Protein AF-A0A150GPD3-F1 (afdb_monomer)

Foldseek 3Di:
DDKDWPVPDDPDFQDLCLQDDDLCPDPLSVPQPDQDDDSVRFHQFDLDDFTKMKFFDDDPVFAALLFFFWKKWQWAHAAADQCFFAWKWWFWAFPPHPDTWTQTQDGDPDGDDDDHNDIDIGGGHLVSRCVTPNSVRRRRIGGGIMMTTTDPDRDPDSRRHITTNYIDTHTD

Mean predicted aligned error: 4.11 Å

pLDDT: mean 92.44, std 9.26, range [47.94, 98.5]

Secondary structure (DSSP, 8-state):
-EEE-TTTT--STB-GGGG-S-GGG-HHHHT--S----TTTSB---SSSS-EEEEE---SSPPBGGGEEEEEEEEEE--S-TTSEEEEEEEEE-TT----EEEEEEE--S-----TTEEEEEE--HHHHTTTS-HHHHHHSEEEEEEEEEP-S--SSGGGS-EEEEEEEEE-

Solvent-accessible surface area (backbone atoms only — not comparable to full-atom values): 9066 Å² total; per-residue (Å²): 98,52,55,48,41,95,78,68,84,58,84,55,73,18,21,48,64,41,21,50,57,67,42,78,79,33,68,75,49,59,69,49,83,57,58,39,90,46,42,86,45,7,18,40,62,65,66,61,74,85,33,54,44,33,37,32,54,75,58,86,80,66,50,30,44,65,31,47,49,26,42,35,40,28,25,35,16,58,39,69,47,58,44,39,63,33,36,33,26,36,34,28,30,41,74,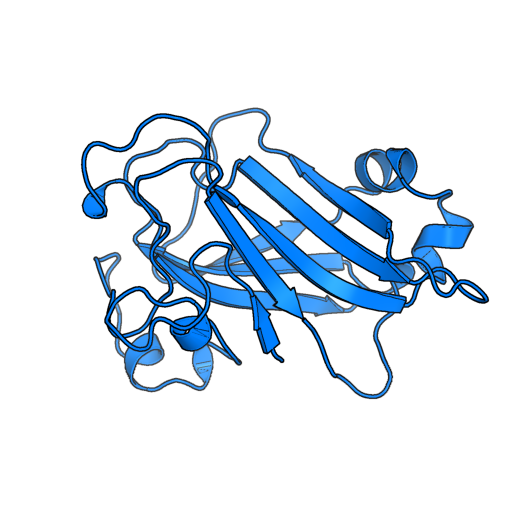98,48,91,58,76,43,73,23,40,25,42,67,63,88,61,86,51,88,72,59,50,49,31,78,37,80,42,61,54,34,64,72,52,26,43,78,62,32,54,70,70,50,37,34,61,8,37,43,43,26,39,35,41,30,39,48,77,69,86,46,97,46,68,75,43,41,41,23,33,23,18,65,52,70,41,75,107

Radius of gyration: 15.43 Å; Cα contacts (8 Å, |Δi|>4): 437; chains: 1; bounding box: 37×30×42 Å

Organism: Gonium pectorale (NCBI:txid33097)

Sequence (172 aa):
MVIMDPSGASRGPGAAFNARGDPTSKPRVRNLRTCRQASDAAWVPPLATPRWLGANFSQTPAATGGRVSEVLIYVLNRGTFTNAIANVTLLLRPQGSAVVVEAPVFQSTGSQRLDCPALNRFPVNATLASAALSPAAFRNATVLGARVSIVGSAASSKRQLPHIAGVGVQLA

Nearest PDB structures (foldseek):
  2c26-assembly1_A  TM=4.408E-01  e=5.454E-02  Acetivibrio thermocellus
  6umx-assembly1_A  TM=2.814E-01  e=2.065E-01  Homo sapiens
  1olp-assembly3_C  TM=3.385E-01  e=2.959E+00  Clostridium sardiniense
  1olp-assembly4_D  TM=3.083E-01  e=3.730E+00  Clostridium sardiniense

Structure (mmCIF, N/CA/C/O backbone):
data_AF-A0A150GPD3-F1
#
_entry.id   AF-A0A150GPD3-F1
#
loop_
_atom_site.group_PDB
_atom_site.id
_atom_site.type_symbol
_atom_site.label_atom_id
_atom_site.label_alt_id
_atom_site.label_comp_id
_atom_site.label_asym_id
_atom_site.label_entity_id
_atom_site.label_seq_id
_atom_site.pdbx_PDB_ins_code
_atom_site.Cartn_x
_atom_site.Cartn_y
_atom_site.Cartn_z
_atom_site.occupancy
_atom_site.B_iso_or_equiv
_atom_site.auth_seq_id
_atom_site.auth_comp_id
_atom_site.auth_asym_id
_atom_site.auth_atom_id
_atom_site.pdbx_PDB_model_num
ATOM 1 N N . MET A 1 1 ? -12.362 -4.758 -3.367 1.00 56.31 1 MET A N 1
ATOM 2 C CA . MET A 1 1 ? -11.165 -3.889 -3.394 1.00 56.31 1 MET A CA 1
ATOM 3 C C . MET A 1 1 ? -11.244 -2.896 -4.546 1.00 56.31 1 MET A C 1
ATOM 5 O O . MET A 1 1 ? -11.373 -3.337 -5.687 1.00 56.31 1 MET A O 1
ATOM 9 N N . VAL A 1 2 ? -11.178 -1.597 -4.252 1.00 64.81 2 VAL A N 1
ATOM 10 C CA . VAL A 1 2 ? -11.064 -0.504 -5.241 1.00 64.81 2 VAL A CA 1
ATOM 11 C C . VAL A 1 2 ? -9.666 0.093 -5.105 1.00 64.81 2 VAL A C 1
ATOM 13 O O . VAL A 1 2 ? -9.222 0.308 -3.983 1.00 64.81 2 VAL A O 1
ATOM 16 N N . ILE A 1 3 ? -8.963 0.332 -6.211 1.00 60.97 3 ILE A N 1
ATOM 17 C CA . ILE A 1 3 ? -7.660 1.007 -6.192 1.00 60.97 3 ILE A CA 1
ATOM 18 C C . ILE A 1 3 ? -7.857 2.451 -6.659 1.00 60.97 3 ILE A C 1
ATOM 20 O O . ILE A 1 3 ? -8.470 2.662 -7.704 1.00 60.97 3 ILE A O 1
ATOM 24 N N . MET A 1 4 ? -7.338 3.420 -5.907 1.00 63.53 4 MET A N 1
ATOM 25 C CA . MET A 1 4 ? -7.347 4.844 -6.252 1.00 63.53 4 MET A CA 1
ATOM 26 C C . MET A 1 4 ? -5.908 5.335 -6.453 1.00 63.53 4 MET A C 1
ATOM 28 O O . MET A 1 4 ? -5.014 4.970 -5.696 1.00 63.53 4 MET A O 1
ATOM 32 N N . ASP A 1 5 ? -5.681 6.151 -7.477 1.00 61.12 5 ASP A N 1
ATOM 33 C CA . ASP A 1 5 ? -4.399 6.788 -7.808 1.00 61.12 5 ASP A CA 1
ATOM 34 C C . ASP A 1 5 ? -4.708 8.225 -8.262 1.00 61.12 5 ASP A C 1
ATOM 36 O O . ASP A 1 5 ? -5.715 8.423 -8.953 1.00 61.12 5 ASP A O 1
ATOM 40 N N . PRO A 1 6 ? -3.884 9.223 -7.894 1.00 51.69 6 PRO A N 1
ATOM 41 C CA . PRO A 1 6 ? -4.038 10.612 -8.331 1.00 51.69 6 PRO A CA 1
ATOM 42 C C . PRO A 1 6 ? -4.069 10.808 -9.861 1.00 51.69 6 PRO A C 1
ATOM 44 O O . PRO A 1 6 ? -4.569 11.824 -10.326 1.00 51.69 6 PRO A O 1
ATOM 47 N N . SER A 1 7 ? -3.592 9.848 -10.657 1.00 50.09 7 SER A N 1
ATOM 48 C CA . SER A 1 7 ? -3.656 9.849 -12.129 1.00 50.09 7 SER A CA 1
ATOM 49 C C . SER A 1 7 ? -4.934 9.227 -12.726 1.00 50.09 7 SER A C 1
ATOM 51 O O . SER A 1 7 ? -4.987 8.981 -13.929 1.00 50.09 7 SER A O 1
ATOM 53 N N . GLY A 1 8 ? -5.936 8.952 -11.881 1.00 47.94 8 GLY A N 1
ATOM 54 C CA . GLY A 1 8 ? -7.301 8.476 -12.153 1.00 47.94 8 GLY A CA 1
ATOM 55 C C . GLY A 1 8 ? -7.721 8.158 -13.602 1.00 47.94 8 GLY A C 1
ATOM 56 O O . GLY A 1 8 ? -7.774 9.029 -14.460 1.00 47.94 8 GLY A O 1
ATOM 57 N N . ALA A 1 9 ? -8.168 6.908 -13.800 1.00 58.62 9 ALA A N 1
ATOM 58 C CA . ALA A 1 9 ? -8.845 6.317 -14.973 1.00 58.62 9 ALA A CA 1
ATOM 59 C C . ALA A 1 9 ? -7.984 5.679 -16.080 1.00 58.62 9 ALA A C 1
ATOM 61 O O . ALA A 1 9 ? -8.547 5.013 -16.954 1.00 58.62 9 ALA A O 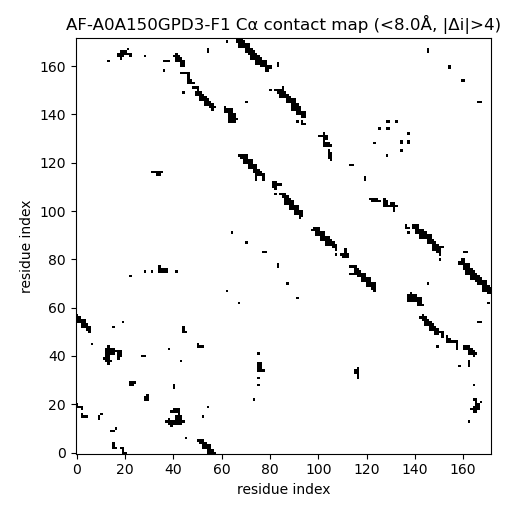1
ATOM 62 N N . SER A 1 10 ? -6.651 5.772 -16.031 1.00 69.00 10 SER A N 1
ATOM 63 C CA . SER A 1 10 ? -5.813 5.060 -17.008 1.00 69.00 10 SER A CA 1
ATOM 64 C C . SER A 1 10 ? -6.077 3.548 -16.979 1.00 69.00 10 SER A C 1
ATOM 66 O O . SER A 1 10 ? -6.103 2.927 -15.916 1.00 69.00 10 SER A O 1
ATOM 68 N N . ARG A 1 11 ? -6.273 2.952 -18.162 1.00 78.50 11 ARG A N 1
ATOM 69 C CA . ARG A 1 11 ? -6.402 1.495 -18.364 1.00 78.50 11 ARG A CA 1
ATOM 70 C C . ARG A 1 11 ? -5.160 0.871 -19.016 1.00 78.50 11 ARG A C 1
ATOM 72 O O . ARG A 1 11 ? -5.161 -0.311 -19.343 1.00 78.50 11 ARG A O 1
ATOM 79 N N . GLY A 1 12 ? -4.114 1.670 -19.222 1.00 84.69 12 GLY A N 1
ATOM 80 C CA . GLY A 1 12 ? -2.893 1.242 -19.896 1.00 84.69 12 GLY A CA 1
ATOM 81 C C . GLY A 1 12 ? -1.884 0.540 -18.978 1.00 84.69 12 GLY A C 1
ATOM 82 O O . GLY A 1 12 ? -2.118 0.364 -17.779 1.00 84.69 12 GLY A O 1
ATOM 83 N N . PRO A 1 13 ? -0.712 0.171 -19.524 1.00 88.81 13 PRO A N 1
ATOM 84 C CA . PRO A 1 13 ? 0.401 -0.336 -18.733 1.00 88.81 13 PRO A CA 1
ATOM 85 C C . PRO A 1 13 ? 0.807 0.637 -17.617 1.00 88.81 13 PRO A C 1
ATOM 87 O O . PRO A 1 13 ? 0.991 1.836 -17.829 1.00 88.81 13 PRO A O 1
ATOM 90 N N . GLY A 1 14 ? 0.990 0.098 -16.418 1.00 89.06 14 GLY A N 1
ATOM 91 C CA . GLY A 1 14 ? 1.368 0.811 -15.206 1.00 89.06 14 GLY A CA 1
ATOM 92 C C . GLY A 1 14 ? 0.197 1.432 -14.458 1.00 89.06 14 GLY A C 1
ATOM 93 O O . GLY A 1 14 ? 0.416 2.096 -13.452 1.00 89.06 14 GLY A O 1
ATOM 94 N N . ALA A 1 15 ? -1.035 1.237 -14.918 1.00 90.56 15 ALA A N 1
ATOM 95 C CA . ALA A 1 15 ? -2.197 1.806 -14.263 1.00 90.56 15 ALA A CA 1
ATOM 96 C C . ALA A 1 15 ? -2.507 1.148 -12.913 1.00 90.56 15 ALA A C 1
ATOM 98 O O . ALA A 1 15 ? -2.235 -0.029 -12.674 1.00 90.56 15 ALA A O 1
ATOM 99 N N . ALA A 1 16 ? -3.153 1.913 -12.036 1.00 90.56 16 ALA A N 1
ATOM 100 C CA . ALA A 1 16 ? -3.433 1.506 -10.665 1.00 90.56 16 ALA A CA 1
ATOM 101 C C . ALA A 1 16 ? -4.330 0.263 -10.565 1.00 90.56 16 ALA A C 1
ATOM 103 O O . ALA A 1 16 ? -4.138 -0.575 -9.685 1.00 90.56 16 ALA A O 1
ATOM 104 N N . PHE A 1 17 ? -5.258 0.069 -11.510 1.00 89.56 17 PHE A N 1
ATOM 105 C CA . PHE A 1 17 ? -6.128 -1.112 -11.516 1.00 89.56 17 PHE A CA 1
ATOM 106 C C . PHE A 1 17 ? -5.344 -2.434 -11.624 1.00 89.56 17 PHE A C 1
ATOM 108 O O . PHE A 1 17 ? -5.832 -3.457 -11.144 1.00 89.56 17 PHE A O 1
ATOM 115 N N . ASN A 1 18 ? -4.118 -2.422 -12.166 1.00 91.25 18 ASN A N 1
ATOM 116 C CA . ASN A 1 18 ? -3.259 -3.607 -12.218 1.00 91.25 18 ASN A CA 1
ATOM 117 C C . ASN A 1 18 ? -2.855 -4.096 -10.818 1.00 91.25 18 ASN A C 1
ATOM 119 O O . ASN A 1 18 ? -2.601 -5.285 -10.635 1.00 91.25 18 ASN A O 1
ATOM 123 N N . ALA A 1 19 ? -2.862 -3.218 -9.809 1.00 92.25 19 ALA A N 1
ATOM 124 C CA . ALA A 1 19 ? -2.605 -3.571 -8.415 1.00 92.25 19 ALA A CA 1
ATOM 125 C C . ALA A 1 19 ? -3.843 -4.121 -7.672 1.00 92.25 19 ALA A C 1
ATOM 127 O O . ALA A 1 19 ? -3.764 -4.446 -6.491 1.00 92.25 19 ALA A O 1
ATOM 128 N N . ARG A 1 20 ? -5.007 -4.242 -8.327 1.00 89.25 20 ARG A N 1
ATOM 129 C CA . ARG A 1 20 ? -6.260 -4.674 -7.681 1.00 89.25 20 ARG A CA 1
ATOM 130 C C . ARG A 1 20 ? -6.299 -6.179 -7.429 1.00 89.25 20 ARG A C 1
ATOM 132 O O . ARG A 1 20 ? -6.012 -6.946 -8.339 1.00 89.25 20 ARG A O 1
ATOM 139 N N . GLY A 1 21 ? -6.779 -6.595 -6.261 1.00 87.69 21 GLY A N 1
ATOM 140 C CA . GLY A 1 21 ? -6.998 -8.004 -5.918 1.00 87.69 21 GLY A CA 1
ATOM 141 C C . GLY A 1 21 ? -5.721 -8.725 -5.494 1.00 87.69 21 GLY A C 1
ATOM 142 O O . GLY A 1 21 ? -4.640 -8.138 -5.480 1.00 87.69 21 GLY A O 1
ATOM 143 N N . ASP A 1 22 ? -5.862 -10.002 -5.147 1.00 89.94 22 ASP A N 1
ATOM 144 C CA . ASP A 1 22 ? -4.746 -10.828 -4.695 1.00 89.94 22 ASP A CA 1
ATOM 145 C C . ASP A 1 22 ? -3.726 -11.053 -5.834 1.00 89.94 22 ASP A C 1
ATOM 147 O O . ASP A 1 22 ? -4.077 -11.627 -6.871 1.00 89.94 22 ASP A O 1
ATOM 151 N N . PRO A 1 23 ? -2.465 -10.607 -5.675 1.00 90.50 23 PRO A N 1
ATOM 152 C CA . PRO A 1 23 ? -1.422 -10.792 -6.677 1.00 90.50 23 PRO A CA 1
ATOM 153 C C . PRO A 1 23 ? -1.114 -12.268 -6.956 1.00 90.50 23 PRO A C 1
ATOM 155 O O . PRO A 1 23 ? -0.757 -12.601 -8.084 1.00 90.50 23 PRO A O 1
ATOM 158 N N . THR A 1 24 ? -1.283 -13.169 -5.985 1.00 88.38 24 THR A N 1
ATOM 159 C CA . THR A 1 24 ? -0.974 -14.599 -6.167 1.00 88.38 24 THR A CA 1
ATOM 160 C C . THR A 1 24 ? -2.007 -15.321 -7.033 1.00 88.38 24 THR A C 1
ATOM 162 O O . THR A 1 24 ? -1.675 -16.275 -7.740 1.00 88.38 24 THR A O 1
ATOM 165 N N . SER A 1 25 ? -3.227 -14.786 -7.071 1.00 90.56 25 SER A N 1
ATOM 166 C CA . SER A 1 25 ? -4.325 -15.251 -7.917 1.00 90.56 25 SER A CA 1
ATOM 167 C C . SER A 1 25 ? -4.230 -14.756 -9.372 1.00 90.56 25 SER A C 1
ATOM 169 O O . SER A 1 25 ? -5.016 -15.178 -10.218 1.00 90.56 25 SER A O 1
ATOM 171 N N . LYS A 1 26 ? -3.274 -13.874 -9.708 1.00 91.56 26 LYS A N 1
ATOM 172 C CA . LYS A 1 26 ? -3.084 -13.340 -11.070 1.00 91.56 26 LYS A CA 1
ATOM 173 C C . LYS A 1 26 ? -2.041 -14.166 -11.836 1.00 91.56 26 LYS A C 1
ATOM 175 O O . LYS A 1 26 ? -0.858 -14.080 -11.498 1.00 91.56 26 LYS A O 1
ATOM 180 N N . PRO A 1 27 ? -2.397 -14.872 -12.931 1.00 92.12 27 PRO A N 1
ATOM 181 C CA . PRO A 1 27 ? -1.440 -15.692 -13.683 1.00 92.12 27 PRO A CA 1
ATOM 182 C C . PRO A 1 27 ? -0.201 -14.918 -14.155 1.00 92.12 27 PRO A C 1
ATOM 184 O O . PRO A 1 27 ? 0.922 -15.398 -14.018 1.00 92.12 27 PRO A O 1
ATOM 187 N N . ARG A 1 28 ? -0.384 -13.678 -14.637 1.00 92.00 28 ARG A N 1
ATOM 188 C CA . ARG A 1 28 ? 0.727 -12.822 -15.090 1.00 92.00 28 ARG A CA 1
ATOM 189 C C . ARG A 1 28 ? 1.706 -12.469 -13.975 1.00 92.00 28 ARG A C 1
ATOM 191 O O . ARG A 1 28 ? 2.898 -12.413 -14.233 1.00 92.00 28 ARG A O 1
ATOM 198 N N . VAL A 1 29 ? 1.219 -12.256 -12.754 1.00 94.88 29 VAL A N 1
ATOM 199 C CA . VAL A 1 29 ? 2.067 -11.960 -11.590 1.00 94.88 29 VAL A CA 1
ATOM 200 C C . VAL A 1 29 ? 2.762 -13.235 -11.117 1.00 94.88 29 VAL A C 1
ATOM 202 O O . VAL A 1 29 ? 3.975 -13.239 -10.942 1.00 9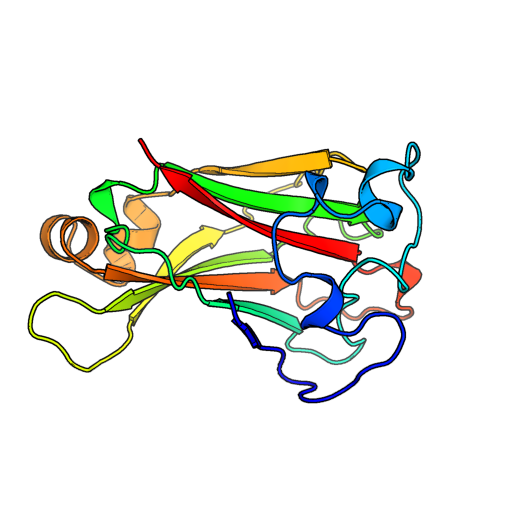4.88 29 VAL A O 1
ATOM 205 N N . ARG A 1 30 ? 2.021 -14.344 -10.996 1.00 93.00 30 ARG A N 1
ATOM 206 C CA . ARG A 1 30 ? 2.540 -15.644 -10.536 1.00 93.00 30 ARG A CA 1
ATOM 207 C C . ARG A 1 30 ? 3.656 -16.208 -11.425 1.00 93.00 30 ARG A C 1
ATOM 209 O O . ARG A 1 30 ? 4.549 -16.892 -10.927 1.00 93.00 30 ARG A O 1
ATOM 216 N N . ASN A 1 31 ? 3.612 -15.922 -12.725 1.00 93.38 31 ASN A N 1
ATOM 217 C CA . ASN A 1 31 ? 4.607 -16.391 -13.692 1.00 93.38 31 ASN A CA 1
ATOM 218 C C . ASN A 1 31 ? 5.900 -15.556 -13.697 1.00 93.38 31 ASN A C 1
ATOM 220 O O . ASN A 1 31 ? 6.881 -15.952 -14.329 1.00 93.38 31 ASN A O 1
ATOM 224 N N . LEU A 1 32 ? 5.940 -14.418 -12.998 1.00 94.69 32 LEU A N 1
ATOM 225 C CA . LEU A 1 32 ? 7.149 -13.608 -12.875 1.00 94.69 32 LEU A CA 1
ATOM 226 C C . LEU A 1 32 ? 8.058 -14.193 -11.793 1.00 94.69 32 LEU A C 1
ATOM 228 O O . LEU A 1 32 ? 7.763 -14.124 -10.604 1.00 94.69 32 LEU A O 1
ATOM 232 N N . ARG A 1 33 ? 9.180 -14.780 -12.223 1.00 94.56 33 ARG A N 1
ATOM 233 C CA . ARG A 1 33 ? 10.190 -15.392 -11.338 1.00 94.56 33 ARG A CA 1
ATOM 234 C C . ARG A 1 33 ? 11.385 -14.489 -11.043 1.00 94.56 33 ARG A C 1
ATOM 236 O O . ARG A 1 33 ? 12.169 -14.791 -10.155 1.00 94.56 33 ARG A O 1
ATOM 243 N N . THR A 1 34 ? 11.537 -13.399 -11.788 1.00 96.12 34 THR A N 1
ATOM 244 C CA . THR A 1 34 ? 12.675 -12.482 -11.685 1.00 96.12 34 THR A CA 1
ATOM 245 C C . THR A 1 34 ? 12.201 -11.064 -11.401 1.00 96.12 34 THR A C 1
ATOM 247 O O . THR A 1 34 ? 11.114 -10.667 -11.826 1.00 96.12 34 THR A O 1
ATOM 250 N N . CYS A 1 35 ? 13.014 -10.299 -10.667 1.00 96.31 35 CYS A N 1
ATOM 251 C CA . CYS A 1 35 ? 12.711 -8.904 -10.370 1.00 96.31 35 CYS A CA 1
ATOM 252 C C . CYS A 1 35 ? 12.903 -8.079 -11.641 1.00 96.31 35 CYS A C 1
ATOM 254 O O . CYS A 1 35 ? 14.033 -7.884 -12.091 1.00 96.31 35 CYS A O 1
ATOM 256 N N . ARG A 1 36 ? 11.806 -7.631 -12.254 1.00 95.75 36 ARG A N 1
ATOM 257 C CA . ARG A 1 36 ? 11.847 -6.910 -13.528 1.00 95.75 36 ARG A CA 1
ATOM 258 C C . ARG A 1 36 ? 10.645 -6.001 -13.701 1.00 95.75 36 ARG A C 1
ATOM 260 O O . ARG A 1 36 ? 9.605 -6.165 -13.071 1.00 95.75 36 ARG A O 1
ATOM 267 N N . GLN A 1 37 ? 10.768 -5.065 -14.630 1.00 95.94 37 GLN A N 1
ATOM 268 C CA . GLN A 1 37 ? 9.653 -4.212 -15.023 1.00 95.94 37 GLN A CA 1
ATOM 269 C C . GLN A 1 37 ? 8.499 -5.056 -15.573 1.00 95.94 37 GLN A C 1
ATOM 271 O O . GLN A 1 37 ? 8.680 -5.848 -16.493 1.00 95.94 37 GLN A O 1
ATOM 276 N N . ALA A 1 38 ? 7.316 -4.856 -15.001 1.00 95.06 38 ALA A N 1
ATOM 277 C CA . ALA A 1 38 ? 6.081 -5.551 -15.358 1.00 95.06 38 ALA A CA 1
ATOM 278 C C . ALA A 1 38 ? 4.899 -4.569 -15.355 1.00 95.06 38 ALA A C 1
ATOM 280 O O . ALA A 1 38 ? 3.998 -4.651 -14.524 1.00 95.06 38 ALA A O 1
ATOM 281 N N . SER A 1 39 ? 4.949 -3.543 -16.208 1.00 93.88 39 SER A N 1
ATOM 282 C CA . SER A 1 39 ? 3.899 -2.512 -16.264 1.00 93.88 39 SER A CA 1
ATOM 283 C C . SER A 1 39 ? 2.540 -3.076 -16.698 1.00 93.88 39 SER A C 1
ATOM 285 O O . SER A 1 39 ? 1.506 -2.525 -16.350 1.00 93.88 39 SER A O 1
ATOM 287 N N . ASP A 1 40 ? 2.497 -4.199 -17.401 1.00 93.12 40 ASP A N 1
ATOM 288 C CA . ASP A 1 40 ? 1.263 -4.879 -17.800 1.00 93.12 40 ASP A CA 1
ATOM 289 C C . ASP A 1 40 ? 0.592 -5.685 -16.666 1.00 93.12 40 ASP A C 1
ATOM 291 O O . ASP A 1 40 ? -0.528 -6.162 -16.843 1.00 93.12 40 ASP A O 1
ATOM 295 N N . ALA A 1 41 ? 1.264 -5.852 -15.520 1.00 94.69 41 ALA A N 1
ATOM 296 C CA . ALA A 1 41 ? 0.789 -6.643 -14.379 1.00 94.69 41 ALA A CA 1
ATOM 297 C C . ALA A 1 41 ? 0.858 -5.903 -13.029 1.00 94.69 41 ALA A C 1
ATOM 299 O O . ALA A 1 41 ? 0.432 -6.442 -12.006 1.00 94.69 41 ALA A O 1
ATOM 300 N N . ALA A 1 42 ? 1.379 -4.676 -13.010 1.00 95.88 42 ALA A N 1
ATOM 301 C CA . ALA A 1 42 ? 1.514 -3.857 -11.812 1.00 95.88 42 ALA A CA 1
ATOM 302 C C . ALA A 1 42 ? 1.177 -2.389 -12.070 1.00 95.88 42 ALA A C 1
ATOM 304 O O . ALA A 1 42 ? 1.225 -1.897 -13.201 1.00 95.88 42 ALA A O 1
ATOM 305 N N . TRP A 1 43 ? 0.868 -1.691 -10.982 1.00 96.19 43 TRP A N 1
ATOM 306 C CA . TRP A 1 43 ? 0.909 -0.242 -10.930 1.00 96.19 43 TRP A CA 1
ATOM 307 C C . TRP A 1 43 ? 2.355 0.241 -11.006 1.00 96.19 43 TRP A C 1
ATOM 309 O O . TRP A 1 43 ? 3.236 -0.300 -10.332 1.00 96.19 43 TRP A O 1
ATOM 319 N N . VAL A 1 44 ? 2.583 1.274 -11.809 1.00 95.88 44 VAL A N 1
ATOM 320 C CA . VAL A 1 44 ? 3.854 1.983 -11.914 1.00 95.88 44 VAL A CA 1
ATOM 321 C C . VAL A 1 44 ? 3.568 3.451 -11.628 1.00 95.88 44 VAL A C 1
ATOM 323 O O . VAL A 1 44 ? 2.824 4.063 -12.400 1.00 95.88 44 VAL A O 1
ATOM 326 N N . PRO A 1 45 ? 4.152 4.028 -10.566 1.00 94.50 45 PRO A N 1
ATOM 327 C CA . PRO A 1 45 ? 3.872 5.403 -10.196 1.00 94.50 45 PRO A CA 1
ATOM 328 C C . PRO A 1 45 ? 4.142 6.384 -11.351 1.00 94.50 45 PRO A C 1
ATOM 330 O O . PRO A 1 45 ? 5.011 6.134 -12.201 1.00 94.50 45 PRO A O 1
ATOM 333 N N . PRO A 1 46 ? 3.430 7.522 -11.395 1.00 92.31 46 PRO A N 1
ATOM 334 C CA . PRO A 1 46 ? 3.765 8.593 -12.322 1.00 92.31 46 PRO A CA 1
ATOM 335 C C . PRO A 1 46 ? 5.155 9.170 -12.010 1.00 92.31 46 PRO A C 1
ATOM 337 O O . PRO A 1 46 ? 5.658 9.075 -10.890 1.00 92.31 46 PRO A O 1
ATOM 340 N N . LEU A 1 47 ? 5.787 9.792 -13.011 1.00 91.38 47 LEU A N 1
ATOM 341 C CA . LEU A 1 47 ? 7.058 10.500 -12.803 1.00 91.38 47 LEU A CA 1
ATOM 342 C C . LEU A 1 47 ? 6.869 11.733 -11.916 1.00 91.38 47 LEU A C 1
ATOM 344 O O . LEU A 1 47 ? 7.725 12.019 -11.079 1.00 91.38 47 LEU A O 1
ATOM 348 N N . ALA A 1 48 ? 5.738 12.421 -12.071 1.00 89.00 48 ALA A N 1
ATOM 349 C CA . ALA A 1 48 ? 5.363 13.562 -11.249 1.00 89.00 48 ALA A CA 1
ATOM 350 C C . ALA A 1 48 ? 5.137 13.154 -9.786 1.00 89.00 48 ALA A C 1
ATOM 352 O O . ALA A 1 48 ? 4.703 12.039 -9.493 1.00 89.00 48 ALA A O 1
ATOM 353 N N . THR A 1 49 ? 5.441 14.071 -8.874 1.00 88.75 49 THR A N 1
ATOM 354 C CA . THR A 1 49 ? 5.138 13.961 -7.446 1.00 88.75 49 THR A CA 1
ATOM 355 C C . THR A 1 49 ? 3.898 14.804 -7.110 1.00 88.75 49 THR A C 1
ATOM 357 O O . THR A 1 49 ? 3.632 15.781 -7.809 1.00 88.75 49 THR A O 1
ATOM 360 N N . PRO A 1 50 ? 3.123 14.453 -6.064 1.00 90.75 50 PRO A N 1
ATOM 361 C CA . PRO A 1 50 ? 3.285 13.299 -5.175 1.00 90.75 50 PRO A CA 1
ATOM 362 C C . PRO A 1 50 ? 2.892 11.966 -5.837 1.00 90.75 50 PRO A C 1
ATOM 364 O O . PRO A 1 50 ? 2.057 11.919 -6.734 1.00 90.75 50 PRO A O 1
ATOM 367 N N . ARG A 1 51 ? 3.481 10.862 -5.359 1.00 92.81 51 ARG A N 1
ATOM 368 C CA . ARG A 1 51 ? 3.246 9.504 -5.874 1.00 92.81 51 ARG A CA 1
ATOM 369 C C . ARG A 1 51 ? 2.660 8.632 -4.778 1.00 92.81 51 ARG A C 1
ATOM 371 O O . ARG A 1 51 ? 3.350 8.322 -3.809 1.00 92.81 51 ARG A O 1
ATOM 378 N N . TRP A 1 52 ? 1.412 8.217 -4.927 1.00 94.25 52 TRP A N 1
ATOM 379 C CA . TRP A 1 52 ? 0.784 7.323 -3.964 1.00 94.25 52 TRP A CA 1
ATOM 380 C C . TRP A 1 52 ? -0.231 6.398 -4.627 1.00 94.25 52 TRP A C 1
ATOM 382 O O . TRP A 1 52 ? -0.776 6.709 -5.682 1.00 94.25 52 TRP A O 1
ATOM 392 N N . LEU A 1 53 ? -0.466 5.260 -3.979 1.00 94.44 53 LEU A N 1
ATOM 393 C CA . LEU A 1 53 ? -1.440 4.249 -4.363 1.00 94.44 53 LEU A CA 1
ATOM 394 C C . LEU A 1 53 ? -2.377 3.992 -3.185 1.00 94.44 53 LEU A C 1
ATOM 396 O O . LEU A 1 53 ? -1.923 3.613 -2.108 1.00 94.44 53 LEU A O 1
ATOM 400 N N . GLY A 1 54 ? -3.673 4.195 -3.384 1.00 94.25 54 GLY A N 1
ATOM 401 C CA . GLY A 1 54 ? -4.723 3.872 -2.425 1.00 94.25 54 GLY A CA 1
ATOM 402 C C . GLY A 1 54 ? -5.367 2.527 -2.744 1.00 94.25 54 GLY A C 1
ATOM 403 O O . GLY A 1 54 ? -5.708 2.249 -3.889 1.00 94.25 54 GLY A O 1
ATOM 404 N N . ALA A 1 55 ? -5.570 1.701 -1.731 1.00 94.19 55 ALA A N 1
ATOM 405 C CA . ALA A 1 55 ? -6.176 0.385 -1.810 1.00 94.19 55 ALA A CA 1
ATOM 406 C C . ALA A 1 55 ? -7.325 0.291 -0.807 1.00 94.19 55 ALA A C 1
ATOM 408 O O . ALA A 1 55 ? -7.091 0.128 0.384 1.00 94.19 55 ALA A O 1
ATOM 409 N N . ASN A 1 56 ? -8.565 0.370 -1.285 1.00 94.38 56 ASN A N 1
ATOM 410 C CA . ASN A 1 56 ? -9.755 0.237 -0.450 1.00 94.38 56 ASN A CA 1
ATOM 411 C C . ASN A 1 56 ? -10.117 -1.233 -0.263 1.00 94.38 56 ASN A C 1
ATOM 413 O O . ASN A 1 56 ? -10.226 -1.984 -1.239 1.00 94.38 56 ASN A O 1
ATOM 417 N N . PHE A 1 57 ? -10.391 -1.626 0.972 1.00 92.94 57 PHE A N 1
ATOM 418 C CA . PHE A 1 57 ? -10.841 -2.954 1.352 1.00 92.94 57 PHE A CA 1
ATOM 419 C C . PHE A 1 57 ? -12.364 -2.975 1.488 1.00 92.94 57 PHE A C 1
ATOM 421 O O . PHE A 1 57 ? -12.993 -2.012 1.908 1.00 92.94 57 PHE A O 1
ATOM 428 N N . SER A 1 58 ? -12.969 -4.083 1.074 1.00 89.69 58 SER A N 1
ATOM 429 C CA . SER A 1 58 ? -14.426 -4.263 1.046 1.00 89.69 58 SER A CA 1
ATOM 430 C C . SER A 1 58 ? -14.795 -5.645 1.583 1.00 89.69 58 SER A C 1
ATOM 432 O O . SER A 1 58 ? -15.604 -6.346 0.984 1.00 89.69 58 SER A O 1
ATOM 434 N N . GLN A 1 59 ? -14.088 -6.081 2.625 1.00 87.94 59 GLN A N 1
ATOM 435 C CA . GLN A 1 59 ? -14.266 -7.394 3.242 1.00 87.94 59 GLN A CA 1
ATOM 436 C C . GLN A 1 59 ? -15.395 -7.368 4.274 1.00 87.94 59 GLN A C 1
ATOM 438 O O . GLN A 1 59 ? -15.633 -6.341 4.912 1.00 87.94 59 GLN A O 1
ATOM 443 N N . THR A 1 60 ? -16.072 -8.503 4.433 1.00 89.69 60 THR A N 1
ATOM 444 C CA . THR A 1 60 ? -17.157 -8.697 5.397 1.00 89.69 60 THR A CA 1
ATOM 445 C C . THR A 1 60 ? -16.851 -9.952 6.221 1.00 89.69 60 THR A C 1
ATOM 447 O O . THR A 1 60 ? -16.700 -11.016 5.622 1.00 89.69 60 THR A O 1
ATOM 450 N N . PRO A 1 61 ? -16.744 -9.855 7.559 1.00 91.81 61 PRO A N 1
ATOM 451 C CA . PRO A 1 61 ? -16.794 -8.627 8.360 1.00 91.81 61 PRO A CA 1
ATOM 452 C C . PRO A 1 61 ? -15.629 -7.674 8.042 1.00 91.81 61 PRO A C 1
ATOM 454 O O . PRO A 1 61 ? -14.556 -8.103 7.617 1.00 91.81 61 PRO A O 1
ATOM 457 N N . ALA A 1 62 ? -15.845 -6.369 8.227 1.00 95.12 62 ALA A N 1
ATOM 458 C CA . ALA A 1 62 ? -14.782 -5.390 8.033 1.00 95.12 62 ALA A CA 1
ATOM 459 C C . ALA A 1 62 ? -13.707 -5.567 9.116 1.00 95.12 62 ALA A C 1
ATOM 461 O O . ALA A 1 62 ? -14.023 -5.802 10.282 1.00 95.12 62 ALA A O 1
ATOM 462 N N . ALA A 1 63 ? -12.432 -5.453 8.739 1.00 96.50 63 ALA A N 1
ATOM 463 C CA . ALA A 1 63 ? -11.355 -5.510 9.725 1.00 96.50 63 ALA A CA 1
ATOM 464 C C . ALA A 1 63 ? -11.325 -4.225 10.551 1.00 96.50 63 ALA A C 1
ATOM 466 O O . ALA A 1 63 ? -11.651 -3.148 10.050 1.00 96.50 63 ALA A O 1
ATOM 467 N N . THR A 1 64 ? -10.876 -4.339 11.795 1.00 97.44 64 THR A N 1
ATOM 468 C CA . THR A 1 64 ? -10.603 -3.193 12.660 1.00 97.44 64 THR A CA 1
ATOM 469 C C . THR A 1 64 ? -9.102 -2.959 12.780 1.00 97.44 64 THR A C 1
ATOM 471 O O . THR A 1 64 ? -8.309 -3.873 12.544 1.00 97.44 64 THR A O 1
ATOM 474 N N . GLY A 1 65 ? -8.692 -1.746 13.160 1.00 96.75 65 GLY A N 1
ATOM 475 C CA . GLY A 1 65 ? -7.275 -1.418 13.333 1.00 96.75 65 GLY A CA 1
ATOM 476 C C . GLY A 1 65 ? -6.579 -2.349 14.328 1.00 96.75 65 GLY A C 1
ATOM 477 O O . GLY A 1 65 ? -5.443 -2.749 14.103 1.00 96.75 65 GLY A O 1
ATOM 478 N N . GLY A 1 66 ? -7.289 -2.803 15.367 1.00 96.31 66 GLY A N 1
ATOM 479 C CA . GLY A 1 66 ? -6.750 -3.724 16.373 1.00 96.31 66 GLY A CA 1
ATOM 480 C C . GLY A 1 66 ? -6.484 -5.142 15.864 1.00 96.31 66 GLY A C 1
ATOM 481 O O . GLY A 1 66 ? -5.796 -5.901 16.536 1.00 96.31 66 GLY A O 1
ATOM 482 N N . ARG A 1 67 ? -7.018 -5.498 14.692 1.00 97.12 67 ARG A N 1
ATOM 483 C CA . ARG A 1 67 ? -6.799 -6.797 14.047 1.00 97.12 67 ARG A CA 1
ATOM 484 C C . ARG A 1 67 ? -5.697 -6.743 12.998 1.00 97.12 67 ARG A C 1
ATOM 486 O O . ARG A 1 67 ? -5.264 -7.801 12.574 1.00 97.12 67 ARG A O 1
ATOM 493 N N . VAL A 1 68 ? -5.256 -5.566 12.550 1.00 97.56 68 VAL A N 1
ATOM 494 C CA . VAL A 1 68 ? -4.237 -5.456 11.495 1.00 97.56 68 VAL A CA 1
ATOM 495 C C . VAL A 1 68 ? -2.844 -5.507 12.108 1.00 97.56 68 VAL A C 1
ATOM 497 O O . VAL A 1 68 ? -2.445 -4.583 12.812 1.00 97.56 68 VAL A O 1
ATOM 500 N N . SER A 1 69 ? -2.088 -6.561 11.806 1.00 97.81 69 SER A N 1
ATOM 501 C CA . SER A 1 69 ? -0.693 -6.693 12.243 1.00 97.81 69 SER A CA 1
ATOM 502 C C . SER A 1 69 ? 0.293 -6.101 11.239 1.00 97.81 69 SER A C 1
ATOM 504 O O . SER A 1 69 ? 1.293 -5.501 11.633 1.00 97.81 69 SER A O 1
ATOM 506 N N . GLU A 1 70 ? 0.010 -6.224 9.940 1.00 97.81 70 GLU A N 1
ATOM 507 C CA . GLU A 1 70 ? 0.905 -5.780 8.870 1.00 97.81 70 GLU A CA 1
ATOM 508 C C . GLU A 1 70 ? 0.127 -5.235 7.666 1.00 97.81 70 GLU A C 1
ATOM 510 O O . GLU A 1 70 ? -0.956 -5.724 7.332 1.00 97.81 70 GLU A O 1
ATOM 515 N N . VAL A 1 71 ? 0.719 -4.277 6.950 1.00 97.75 71 VAL A N 1
ATOM 516 C CA . VAL A 1 71 ? 0.336 -3.957 5.570 1.00 97.75 71 VAL A CA 1
ATOM 517 C C . VAL A 1 71 ? 1.220 -4.758 4.621 1.00 97.75 71 VAL A C 1
ATOM 519 O O . VAL A 1 71 ? 2.438 -4.828 4.775 1.00 97.75 71 VAL A O 1
ATOM 522 N N . LEU A 1 72 ? 0.597 -5.379 3.630 1.00 97.62 72 LEU A N 1
ATOM 523 C CA . LEU A 1 72 ? 1.244 -6.260 2.671 1.00 97.62 72 LEU A CA 1
ATOM 524 C C . LEU A 1 72 ? 1.369 -5.546 1.325 1.00 97.62 72 LEU A C 1
ATOM 526 O O . LEU A 1 72 ? 0.375 -5.032 0.814 1.00 97.62 72 LEU A O 1
ATOM 530 N N . ILE A 1 73 ? 2.560 -5.532 0.727 1.00 97.88 73 ILE A N 1
ATOM 531 C CA . ILE A 1 73 ? 2.805 -4.914 -0.586 1.00 97.88 73 ILE A CA 1
ATOM 532 C C . ILE A 1 73 ? 3.557 -5.905 -1.471 1.00 97.88 73 ILE A C 1
ATOM 534 O O . ILE A 1 73 ? 4.691 -6.279 -1.175 1.00 97.88 73 ILE A O 1
ATOM 538 N N . TYR A 1 74 ? 2.944 -6.330 -2.575 1.00 97.94 74 TYR A N 1
ATOM 539 C CA . TYR A 1 74 ? 3.594 -7.233 -3.526 1.00 97.94 74 TYR A CA 1
ATOM 540 C C . TYR A 1 74 ? 4.339 -6.431 -4.590 1.00 97.94 74 TYR A C 1
ATOM 542 O O . TYR A 1 74 ? 3.727 -5.694 -5.368 1.00 97.94 74 TYR A O 1
ATOM 550 N N . VAL A 1 75 ? 5.659 -6.588 -4.637 1.00 97.69 75 VAL A N 1
ATOM 551 C CA . VAL A 1 75 ? 6.560 -5.809 -5.492 1.00 97.69 75 VAL A CA 1
ATOM 552 C C . VAL A 1 75 ? 7.101 -6.703 -6.603 1.00 97.69 75 VAL A C 1
ATOM 554 O O . VAL A 1 75 ? 7.618 -7.780 -6.330 1.00 97.69 75 VAL A O 1
ATOM 557 N N . LEU A 1 76 ? 6.990 -6.253 -7.857 1.00 97.31 76 LEU A N 1
ATOM 558 C CA . LEU A 1 76 ? 7.513 -6.941 -9.052 1.00 97.31 76 LEU A CA 1
ATOM 559 C C . LEU A 1 76 ? 8.802 -6.322 -9.603 1.00 97.31 76 LEU A C 1
ATOM 561 O O . LEU A 1 76 ? 9.579 -7.000 -10.273 1.00 97.31 76 LEU A O 1
ATOM 565 N N . ASN A 1 77 ? 9.034 -5.049 -9.290 1.00 97.19 77 ASN A N 1
ATOM 566 C CA . ASN A 1 77 ? 10.270 -4.318 -9.548 1.00 97.19 77 ASN A CA 1
ATOM 567 C C . ASN A 1 77 ? 10.522 -3.395 -8.358 1.00 97.19 77 ASN A C 1
ATOM 569 O O . ASN A 1 77 ? 9.620 -2.639 -7.999 1.00 97.19 77 ASN A O 1
ATOM 573 N N . ARG A 1 78 ? 11.721 -3.406 -7.772 1.00 95.38 78 ARG A N 1
ATOM 574 C CA . ARG A 1 78 ? 12.058 -2.508 -6.650 1.00 95.38 78 ARG A CA 1
ATOM 575 C C . ARG A 1 78 ? 12.399 -1.077 -7.089 1.00 95.38 78 ARG A C 1
ATOM 577 O O 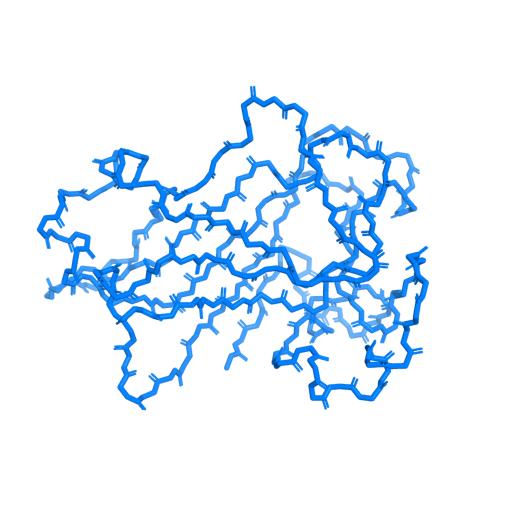. ARG A 1 78 ? 12.345 -0.161 -6.276 1.00 95.38 78 ARG A O 1
ATOM 584 N N . GLY A 1 79 ? 12.725 -0.879 -8.367 1.00 94.94 79 GLY A N 1
ATOM 585 C CA . GLY A 1 79 ? 13.265 0.388 -8.859 1.00 94.94 79 GLY A CA 1
ATOM 586 C C . GLY A 1 79 ? 14.720 0.592 -8.427 1.00 94.94 79 GLY A C 1
ATOM 587 O O . GLY A 1 79 ? 15.452 -0.375 -8.209 1.00 94.94 79 GLY A O 1
ATOM 588 N N . THR A 1 80 ? 15.151 1.847 -8.327 1.00 94.50 80 THR A N 1
ATOM 589 C CA . THR A 1 80 ? 16.533 2.205 -7.943 1.00 94.50 80 THR A CA 1
ATOM 590 C C . THR A 1 80 ? 16.609 3.040 -6.670 1.00 94.50 80 THR A C 1
ATOM 592 O O . THR A 1 80 ? 17.704 3.326 -6.198 1.00 94.50 80 THR A O 1
ATOM 595 N N . PHE A 1 81 ? 15.472 3.462 -6.118 1.00 91.56 81 PHE A N 1
ATOM 596 C CA . PHE A 1 81 ? 15.450 4.222 -4.875 1.00 91.56 81 PHE A CA 1
ATOM 597 C C . PHE A 1 81 ? 15.710 3.311 -3.679 1.00 91.56 81 PHE A C 1
ATOM 599 O O . PHE A 1 81 ? 15.032 2.299 -3.520 1.00 91.56 81 PHE A O 1
ATOM 606 N N . THR A 1 82 ? 16.633 3.720 -2.806 1.00 90.00 82 THR A N 1
ATOM 607 C CA . THR A 1 82 ? 16.923 3.026 -1.543 1.00 90.00 82 THR A CA 1
ATOM 608 C C . THR A 1 82 ? 15.657 2.845 -0.703 1.00 90.00 82 THR A C 1
ATOM 610 O O . THR A 1 82 ? 15.436 1.773 -0.159 1.00 90.00 82 THR A O 1
ATOM 613 N N . ASN A 1 83 ? 14.798 3.870 -0.654 1.00 91.44 83 ASN A N 1
ATOM 614 C CA . ASN A 1 83 ? 13.583 3.899 0.167 1.00 91.44 83 ASN A CA 1
ATOM 615 C C . ASN A 1 83 ? 12.353 4.105 -0.704 1.00 91.44 83 ASN A C 1
ATOM 617 O O . ASN A 1 83 ? 11.661 5.114 -0.594 1.00 91.44 83 ASN A O 1
ATOM 621 N N . ALA A 1 84 ? 12.127 3.182 -1.637 1.00 94.94 84 ALA A N 1
ATOM 622 C CA . ALA A 1 84 ? 11.060 3.317 -2.618 1.00 94.94 84 ALA A CA 1
ATOM 623 C C . ALA A 1 84 ? 9.679 3.518 -1.965 1.00 94.94 84 ALA A C 1
ATOM 625 O O . ALA A 1 84 ? 8.912 4.340 -2.463 1.00 94.94 84 ALA A O 1
ATOM 626 N N . ILE A 1 85 ? 9.377 2.836 -0.851 1.00 97.00 85 ILE A N 1
ATOM 627 C CA . ILE A 1 85 ? 8.148 3.045 -0.071 1.00 97.00 85 ILE A CA 1
ATOM 628 C C . ILE A 1 85 ? 8.450 4.012 1.076 1.00 97.00 85 ILE A C 1
ATOM 630 O O . ILE A 1 85 ? 9.068 3.641 2.070 1.00 97.00 85 ILE A O 1
ATOM 634 N N . ALA A 1 86 ? 8.004 5.260 0.945 1.00 96.12 86 ALA A N 1
ATOM 635 C CA . ALA A 1 86 ? 8.289 6.310 1.918 1.00 96.12 86 ALA A CA 1
ATOM 636 C C . ALA A 1 86 ? 7.406 6.207 3.166 1.00 96.12 86 ALA A C 1
ATOM 638 O O . ALA A 1 86 ? 7.895 6.340 4.288 1.00 96.12 86 ALA A O 1
ATOM 639 N N . ASN A 1 87 ? 6.107 5.971 2.973 1.00 97.06 87 ASN A N 1
ATOM 640 C CA . ASN A 1 87 ? 5.155 5.805 4.063 1.00 97.06 87 ASN A CA 1
ATOM 641 C C . ASN A 1 87 ? 4.033 4.830 3.687 1.00 97.06 87 ASN A C 1
ATOM 643 O O . ASN A 1 87 ? 3.734 4.611 2.508 1.00 97.06 87 ASN A O 1
ATOM 647 N N . VAL A 1 88 ? 3.420 4.252 4.717 1.00 98.06 88 VAL A N 1
ATOM 648 C CA . VAL A 1 88 ? 2.177 3.493 4.603 1.00 98.06 88 VAL A CA 1
ATOM 649 C C . VAL A 1 88 ? 1.203 4.005 5.653 1.00 98.06 88 VAL A C 1
ATOM 651 O O . VAL A 1 88 ? 1.537 4.111 6.834 1.00 98.06 88 VAL A O 1
ATOM 654 N N . THR A 1 89 ? -0.012 4.289 5.207 1.00 98.50 89 THR A N 1
ATOM 655 C CA . THR A 1 89 ? -1.083 4.879 6.004 1.00 98.50 89 THR A CA 1
ATOM 656 C C . THR A 1 89 ? -2.312 3.991 5.913 1.00 98.50 89 THR A C 1
ATOM 658 O O . THR A 1 89 ? -2.706 3.602 4.816 1.00 98.50 89 THR A O 1
ATOM 661 N N . LEU A 1 90 ? -2.947 3.675 7.037 1.00 98.25 90 LEU A N 1
ATOM 662 C CA . LEU A 1 90 ? -4.268 3.052 7.036 1.00 98.25 90 LEU A CA 1
ATOM 663 C C . LEU A 1 90 ? -5.348 4.126 6.908 1.00 98.25 90 LEU A C 1
ATOM 665 O O . LEU A 1 90 ? -5.291 5.163 7.565 1.00 98.25 90 LEU A O 1
ATOM 669 N N . LEU A 1 91 ? -6.345 3.855 6.070 1.00 98.00 91 LEU A N 1
ATOM 670 C CA . LEU A 1 91 ? -7.556 4.662 5.963 1.00 98.00 91 LEU A CA 1
ATOM 671 C C . LEU A 1 91 ? -8.582 4.071 6.922 1.00 98.00 91 LEU A C 1
ATOM 673 O O . LEU A 1 91 ? -9.057 2.952 6.712 1.00 98.00 91 LEU A O 1
ATOM 677 N N . LEU A 1 92 ? -8.893 4.794 7.990 1.00 98.00 92 LEU A N 1
ATOM 678 C CA . LEU A 1 92 ? -9.696 4.300 9.102 1.00 98.00 92 LEU A CA 1
ATOM 679 C C . LEU A 1 92 ? -10.988 5.097 9.246 1.00 98.00 92 LEU A C 1
ATOM 681 O O . LEU A 1 92 ? -11.007 6.303 9.029 1.00 98.00 92 LEU A O 1
ATOM 685 N N . ARG A 1 93 ? -12.063 4.443 9.678 1.00 98.19 93 ARG A N 1
ATOM 686 C CA . ARG A 1 93 ? -13.290 5.100 10.139 1.00 98.19 93 ARG A CA 1
ATOM 687 C C . ARG A 1 93 ? -13.487 4.803 11.624 1.00 98.19 93 ARG A C 1
ATOM 689 O O . ARG A 1 93 ? -13.811 3.658 11.955 1.00 98.19 93 ARG A O 1
ATOM 696 N N . PRO A 1 94 ? -13.275 5.782 12.520 1.00 97.69 94 PRO A N 1
ATOM 697 C CA . PRO A 1 94 ? -13.556 5.612 13.941 1.00 97.69 94 PRO A CA 1
ATOM 698 C C . PRO A 1 94 ? -15.016 5.217 14.183 1.00 97.69 94 PRO A C 1
ATOM 700 O O . PRO A 1 94 ? -15.914 5.623 13.443 1.00 97.69 94 PRO A O 1
ATOM 703 N N . GLN A 1 95 ? -15.258 4.427 15.228 1.00 96.31 95 GLN A N 1
ATOM 704 C CA . GLN A 1 95 ? -16.608 4.010 15.602 1.00 96.31 95 GLN A CA 1
ATOM 705 C C . GLN A 1 95 ? -17.492 5.236 15.877 1.00 96.31 95 GLN A C 1
ATOM 707 O O . GLN A 1 95 ? -17.087 6.149 16.590 1.00 96.31 95 GLN A O 1
ATOM 712 N N . GLY A 1 96 ? -18.690 5.264 15.287 1.00 96.06 96 GLY A N 1
ATOM 713 C CA . GLY A 1 96 ? -19.625 6.386 15.424 1.00 96.06 96 GLY A CA 1
ATOM 714 C C . GLY A 1 96 ? -19.259 7.644 14.625 1.00 96.06 96 GLY A C 1
ATOM 715 O O . GLY A 1 96 ? -19.984 8.628 14.703 1.00 96.06 96 GLY A O 1
ATOM 716 N N . SER A 1 97 ? -18.177 7.628 13.838 1.00 96.50 97 SER A N 1
ATOM 717 C CA . SER A 1 97 ? -17.770 8.754 12.991 1.00 96.50 97 SER A CA 1
ATOM 718 C C . SER A 1 97 ? -18.032 8.480 11.509 1.00 96.50 97 SER A C 1
ATOM 720 O O . SER A 1 97 ? -17.824 7.372 11.013 1.00 96.50 97 SER A O 1
ATOM 722 N N . ALA A 1 98 ? -18.439 9.517 10.776 1.00 95.25 98 ALA A N 1
ATOM 723 C CA . ALA A 1 98 ? -18.487 9.504 9.313 1.00 95.25 98 ALA A CA 1
ATOM 724 C C . ALA A 1 98 ? -17.135 9.881 8.672 1.00 95.25 98 ALA A C 1
ATOM 726 O O . ALA A 1 98 ? -16.921 9.626 7.485 1.00 95.25 98 ALA A O 1
ATOM 727 N N . VAL A 1 99 ? -16.220 10.470 9.447 1.00 96.56 99 VAL A N 1
ATOM 728 C CA . VAL A 1 99 ? -14.943 10.998 8.957 1.00 96.56 99 VAL A CA 1
ATOM 729 C C . VAL A 1 99 ? -13.930 9.868 8.792 1.00 96.56 99 VAL A C 1
ATOM 731 O O . VAL A 1 99 ? -13.764 9.026 9.677 1.00 96.56 99 VAL A O 1
ATOM 734 N N . VAL A 1 100 ? -13.241 9.861 7.651 1.00 97.38 100 VAL A N 1
ATOM 735 C CA . VAL A 1 100 ? -12.099 8.975 7.409 1.00 97.38 100 VAL A CA 1
ATOM 736 C C . VAL A 1 100 ? -10.835 9.642 7.939 1.00 97.38 100 VAL A C 1
ATOM 738 O O . VAL A 1 100 ? -10.568 10.800 7.628 1.00 97.38 100 VAL A O 1
ATOM 741 N N . VAL A 1 101 ? -10.061 8.900 8.722 1.00 97.75 101 VAL A N 1
ATOM 742 C CA . VAL A 1 101 ? -8.795 9.332 9.312 1.00 97.75 101 VAL A CA 1
ATOM 743 C C . VAL A 1 101 ? -7.649 8.567 8.659 1.00 97.75 101 VAL A C 1
ATOM 745 O O . VAL A 1 101 ? -7.695 7.343 8.525 1.00 97.75 101 VAL A O 1
ATOM 748 N N . GLU A 1 102 ? -6.615 9.298 8.258 1.00 97.94 102 GLU A N 1
ATOM 749 C CA . GLU A 1 102 ? -5.349 8.754 7.773 1.00 97.94 102 GLU A CA 1
ATOM 750 C C . GLU A 1 102 ? -4.421 8.483 8.968 1.00 97.94 102 GLU A C 1
ATOM 752 O O . GLU A 1 102 ? -3.899 9.414 9.575 1.00 97.94 102 GLU A O 1
ATOM 757 N N . ALA A 1 103 ? -4.214 7.212 9.321 1.00 98.06 103 ALA A N 1
ATOM 758 C CA . ALA A 1 103 ? -3.314 6.819 10.405 1.00 98.06 103 ALA A CA 1
ATOM 759 C C . ALA A 1 103 ? -1.996 6.265 9.837 1.00 98.06 103 ALA A C 1
ATOM 761 O O . ALA A 1 103 ? -2.010 5.178 9.247 1.00 98.06 103 ALA A O 1
ATOM 762 N N . PRO A 1 104 ? -0.855 6.968 9.974 1.00 98.12 104 PRO A N 1
ATOM 763 C CA . PRO A 1 104 ? 0.426 6.447 9.515 1.00 98.12 104 PRO A CA 1
ATOM 764 C C . PRO A 1 104 ? 0.800 5.221 10.351 1.00 98.12 104 PRO A C 1
ATOM 766 O O . PRO A 1 104 ? 0.770 5.260 11.575 1.00 98.12 104 PRO A O 1
ATOM 769 N N . VAL A 1 105 ? 1.148 4.121 9.689 1.00 97.88 105 VAL A N 1
ATOM 770 C CA . VAL A 1 105 ? 1.535 2.863 10.353 1.00 97.88 105 VAL A CA 1
ATOM 771 C C . VAL A 1 105 ? 2.961 2.445 10.027 1.00 97.88 105 VAL A C 1
ATOM 773 O O . VAL A 1 105 ? 3.526 1.606 10.718 1.00 97.88 105 VAL A O 1
ATOM 776 N N . PHE A 1 106 ? 3.564 3.052 9.006 1.00 97.50 106 PHE A N 1
ATOM 777 C CA . PHE A 1 106 ? 4.964 2.869 8.657 1.00 97.50 106 PHE A CA 1
ATOM 778 C C . PHE A 1 106 ? 5.527 4.150 8.042 1.00 97.50 106 PHE A C 1
ATOM 780 O O . PHE A 1 106 ? 4.875 4.799 7.219 1.00 97.50 106 PHE A O 1
ATOM 787 N N . GLN A 1 107 ? 6.773 4.462 8.389 1.00 96.44 107 GLN A N 1
ATOM 788 C CA . GLN A 1 107 ? 7.568 5.523 7.787 1.00 96.44 107 GLN A CA 1
ATOM 789 C C . GLN A 1 107 ? 9.000 5.018 7.608 1.00 96.44 107 GLN A C 1
ATOM 791 O O . GLN A 1 107 ? 9.580 4.454 8.534 1.00 96.44 107 GLN A O 1
ATOM 796 N N . SER A 1 108 ? 9.573 5.215 6.422 1.00 94.50 108 SER A N 1
ATOM 797 C CA . SER A 1 108 ? 10.952 4.810 6.151 1.00 94.50 108 SER A CA 1
ATOM 798 C C . SER A 1 108 ? 11.930 5.722 6.898 1.00 94.50 108 SER A C 1
ATOM 800 O O . SER A 1 108 ? 11.951 6.927 6.656 1.00 94.50 108 SER A O 1
ATOM 802 N N . THR A 1 109 ? 12.763 5.155 7.772 1.00 88.56 109 THR A N 1
ATOM 803 C CA . THR A 1 109 ? 13.758 5.890 8.585 1.00 88.56 109 THR A CA 1
ATOM 804 C C . THR A 1 109 ? 15.214 5.537 8.256 1.00 88.56 109 THR A C 1
ATOM 806 O O . THR A 1 109 ? 16.135 6.051 8.879 1.00 88.56 109 THR A O 1
ATOM 809 N N . GLY A 1 110 ? 15.448 4.690 7.254 1.00 83.56 110 GLY A N 1
ATOM 810 C CA . GLY A 1 110 ? 16.776 4.246 6.824 1.00 83.56 110 GLY A CA 1
ATOM 811 C C . GLY A 1 110 ? 16.676 3.434 5.540 1.00 83.56 110 GLY A C 1
ATOM 812 O O . GLY A 1 110 ? 15.618 3.455 4.920 1.00 83.56 110 GLY A O 1
ATOM 813 N N . SER A 1 111 ? 17.748 2.743 5.145 1.00 84.56 111 SER A N 1
ATOM 814 C CA . SER A 1 111 ? 17.770 1.919 3.931 1.00 84.56 111 SER A CA 1
ATOM 815 C C . SER A 1 111 ? 16.736 0.796 3.990 1.00 84.56 111 SER A C 1
ATOM 817 O O . SER A 1 111 ? 16.830 -0.105 4.823 1.00 84.56 111 SER A O 1
ATOM 819 N N . GLN A 1 112 ? 15.770 0.827 3.080 1.00 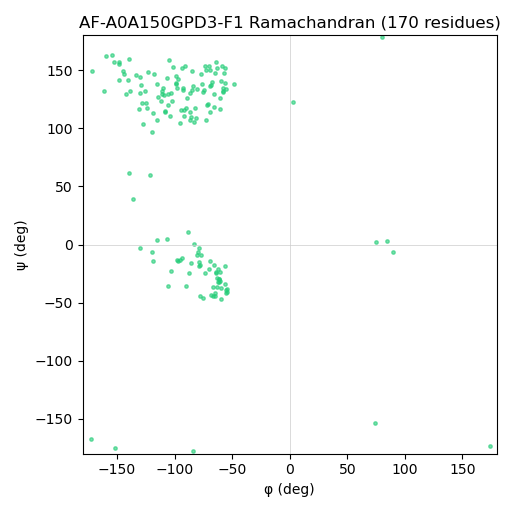88.75 112 GLN A N 1
ATOM 820 C CA . GLN A 1 112 ? 14.748 -0.197 2.966 1.00 88.75 112 GLN A CA 1
ATOM 821 C C . GLN A 1 112 ? 15.204 -1.322 2.032 1.00 88.75 112 GLN A C 1
ATOM 823 O O . GLN A 1 112 ? 15.528 -1.104 0.865 1.00 88.75 112 GLN A O 1
ATOM 828 N N . ARG A 1 113 ? 15.154 -2.567 2.511 1.00 89.88 113 ARG A N 1
ATOM 829 C CA . ARG A 1 113 ? 15.281 -3.737 1.639 1.00 89.88 113 ARG A CA 1
ATOM 830 C C . ARG A 1 113 ? 13.893 -4.188 1.196 1.00 89.88 113 ARG A C 1
ATOM 832 O O . ARG A 1 113 ? 13.094 -4.607 2.023 1.00 89.88 113 ARG A O 1
ATOM 839 N N . LEU A 1 114 ? 13.629 -4.104 -0.106 1.00 94.81 114 LEU A N 1
ATOM 840 C CA . LEU A 1 114 ? 12.452 -4.708 -0.728 1.00 94.81 114 LEU A CA 1
ATOM 841 C C . LEU A 1 114 ? 12.851 -5.994 -1.445 1.00 94.81 114 LEU A C 1
ATOM 843 O O . LEU A 1 114 ? 13.694 -5.967 -2.349 1.00 94.81 114 LEU A O 1
ATOM 847 N N . ASP A 1 115 ? 12.212 -7.097 -1.074 1.00 96.44 115 ASP A N 1
ATOM 848 C CA . ASP A 1 115 ? 12.315 -8.353 -1.804 1.00 96.44 115 ASP A CA 1
ATOM 849 C C . ASP A 1 115 ? 11.454 -8.292 -3.073 1.00 96.44 115 ASP A C 1
ATOM 851 O O . ASP A 1 115 ? 10.421 -7.613 -3.130 1.00 96.44 115 ASP A O 1
ATOM 855 N N . CYS A 1 116 ? 11.910 -8.962 -4.134 1.00 95.00 116 CYS A N 1
ATOM 856 C CA . CYS A 1 116 ? 11.329 -8.828 -5.465 1.00 95.00 116 CYS A CA 1
ATOM 857 C C . CYS A 1 116 ? 11.716 -10.012 -6.383 1.00 95.00 116 CYS A C 1
ATOM 859 O O . CYS A 1 116 ? 12.907 -10.317 -6.476 1.00 95.00 116 CYS A O 1
ATOM 861 N N . PRO A 1 117 ? 10.767 -10.642 -7.106 1.00 96.81 117 PRO A N 1
ATOM 862 C CA . PRO A 1 117 ? 9.325 -10.470 -6.971 1.00 96.81 117 PRO A CA 1
ATOM 863 C C . PRO A 1 117 ? 8.850 -11.123 -5.665 1.00 96.81 117 PRO A C 1
ATOM 865 O O . PRO A 1 117 ? 9.061 -12.317 -5.465 1.00 96.81 117 PRO A O 1
ATOM 868 N N . ALA A 1 118 ? 8.256 -10.354 -4.753 1.00 96.94 118 ALA A N 1
ATOM 869 C CA . ALA A 1 118 ? 7.874 -10.879 -3.443 1.00 96.94 118 ALA A CA 1
ATOM 870 C C . ALA A 1 118 ? 6.802 -10.039 -2.743 1.00 96.94 118 ALA A C 1
ATOM 872 O O . ALA A 1 118 ? 6.580 -8.863 -3.051 1.00 96.94 118 ALA A O 1
ATOM 873 N N . LEU A 1 119 ? 6.169 -10.666 -1.751 1.00 96.94 119 LEU A N 1
ATOM 874 C CA . LEU A 1 119 ? 5.315 -10.005 -0.777 1.00 96.94 119 LEU A CA 1
ATOM 875 C C . LEU A 1 119 ? 6.187 -9.391 0.323 1.00 96.94 119 LEU A C 1
ATOM 877 O O . LEU A 1 119 ? 6.857 -10.112 1.055 1.00 96.94 119 LEU A O 1
ATOM 881 N N . ASN A 1 120 ? 6.149 -8.070 0.448 1.00 97.81 120 ASN A N 1
ATOM 882 C CA . ASN A 1 120 ? 6.846 -7.321 1.486 1.00 97.81 120 ASN A CA 1
ATOM 883 C C . ASN A 1 120 ? 5.867 -6.983 2.612 1.00 97.81 120 ASN A C 1
ATOM 885 O O . ASN A 1 120 ? 4.714 -6.623 2.350 1.00 97.81 120 ASN A O 1
ATOM 889 N N . ARG A 1 121 ? 6.333 -7.104 3.855 1.00 97.38 121 ARG A N 1
ATOM 890 C CA . ARG A 1 121 ? 5.528 -6.950 5.068 1.00 97.38 121 ARG A CA 1
ATOM 891 C C . ARG A 1 121 ? 5.938 -5.690 5.810 1.00 97.38 121 ARG A C 1
ATOM 893 O O . ARG A 1 121 ? 7.120 -5.468 6.051 1.00 97.38 121 ARG A O 1
ATOM 900 N N . PHE A 1 122 ? 4.951 -4.877 6.156 1.00 97.31 122 PHE A N 1
ATOM 901 C CA . PHE A 1 122 ? 5.131 -3.609 6.848 1.00 97.31 122 PHE A CA 1
ATOM 902 C C . PHE A 1 122 ? 4.379 -3.670 8.175 1.00 97.31 122 PHE A C 1
ATOM 904 O O . PHE A 1 122 ? 3.162 -3.458 8.176 1.00 97.31 122 PHE A O 1
ATOM 911 N N . PRO A 1 123 ? 5.065 -3.993 9.285 1.00 96.88 123 PRO A N 1
ATOM 912 C CA . PRO A 1 123 ? 4.437 -4.077 10.596 1.00 96.88 123 PRO A CA 1
ATOM 913 C C . PRO A 1 123 ? 3.745 -2.769 10.970 1.00 96.88 123 PRO A C 1
ATOM 915 O O . PRO A 1 123 ? 4.285 -1.685 10.739 1.00 96.88 123 PRO A O 1
ATOM 918 N N . VAL A 1 124 ? 2.554 -2.870 11.559 1.00 97.44 124 VAL A N 1
ATOM 919 C CA . VAL A 1 124 ? 1.826 -1.703 12.057 1.00 97.44 124 VAL A CA 1
ATOM 920 C C . VAL A 1 124 ? 2.547 -1.135 13.274 1.00 97.44 124 VAL A C 1
ATOM 922 O O . VAL A 1 124 ? 2.595 -1.752 14.337 1.00 97.44 124 VAL A O 1
ATOM 925 N N . ASN A 1 125 ? 3.085 0.074 13.135 1.00 97.31 125 ASN A N 1
ATOM 926 C CA . ASN A 1 125 ? 3.674 0.809 14.242 1.00 97.31 125 ASN A CA 1
ATOM 927 C C . ASN A 1 125 ? 2.580 1.550 15.026 1.00 97.31 125 ASN A C 1
ATOM 929 O O . ASN A 1 125 ? 2.068 2.584 14.588 1.00 97.31 125 ASN A O 1
ATOM 933 N N . ALA A 1 126 ? 2.244 1.032 16.209 1.00 92.75 126 ALA A N 1
ATOM 934 C CA . ALA A 1 126 ? 1.226 1.613 17.081 1.00 92.75 126 ALA A CA 1
ATOM 935 C C . ALA A 1 126 ? 1.564 3.041 17.552 1.00 92.75 126 ALA A C 1
ATOM 937 O O . ALA A 1 126 ? 0.653 3.844 17.749 1.00 92.75 126 ALA A O 1
ATOM 938 N N . THR A 1 127 ? 2.847 3.388 17.692 1.00 95.75 127 THR A N 1
ATOM 939 C CA . THR A 1 127 ? 3.282 4.740 18.073 1.00 95.75 127 THR A CA 1
ATOM 940 C C . THR A 1 127 ? 2.991 5.743 16.962 1.00 95.75 127 THR A C 1
ATOM 942 O O . THR A 1 127 ? 2.456 6.813 17.238 1.00 95.75 127 THR A O 1
ATOM 945 N N . LEU A 1 128 ? 3.265 5.386 15.700 1.00 97.06 128 LEU A N 1
ATOM 946 C CA . LEU A 1 128 ? 2.907 6.233 14.555 1.00 97.06 128 LEU A CA 1
ATOM 947 C C . LEU A 1 128 ? 1.387 6.371 14.427 1.00 97.06 128 LEU A C 1
ATOM 949 O O . LEU A 1 128 ? 0.883 7.482 14.274 1.00 97.06 128 LEU A O 1
ATOM 953 N N . ALA A 1 129 ? 0.650 5.268 14.575 1.00 96.25 129 ALA A N 1
ATOM 954 C CA . ALA A 1 129 ? -0.808 5.295 14.504 1.00 96.25 129 ALA A CA 1
ATOM 955 C C . ALA A 1 129 ? -1.420 6.186 15.602 1.00 96.25 129 ALA A C 1
ATOM 957 O O . ALA A 1 129 ? -2.430 6.857 15.369 1.00 96.25 129 ALA A O 1
ATOM 958 N N . SER A 1 130 ? -0.765 6.240 16.769 1.00 94.31 130 SER A N 1
ATOM 959 C CA . SER A 1 130 ? -1.177 7.054 17.917 1.00 94.31 130 SER A CA 1
ATOM 960 C C . SER A 1 130 ? -1.104 8.564 17.670 1.00 94.31 130 SER A C 1
ATOM 962 O O . SER A 1 130 ? -1.761 9.323 18.377 1.00 94.31 130 SER A O 1
ATOM 964 N N . ALA A 1 131 ? -0.363 9.009 16.648 1.00 95.19 131 ALA A N 1
ATOM 965 C CA . ALA A 1 131 ? -0.357 10.410 16.225 1.00 95.19 131 ALA A CA 1
ATOM 966 C C . ALA A 1 131 ? -1.684 10.842 15.570 1.00 95.19 131 ALA A C 1
ATOM 968 O O . ALA A 1 131 ? -1.979 12.033 15.526 1.00 95.19 131 ALA A O 1
ATOM 969 N N . ALA A 1 132 ? -2.480 9.891 15.062 1.00 96.62 132 ALA A N 1
ATOM 970 C CA . ALA A 1 132 ? -3.757 10.164 14.401 1.00 96.62 132 ALA A CA 1
ATOM 971 C C . ALA A 1 132 ? -4.981 9.807 15.262 1.00 96.62 132 ALA A C 1
ATOM 973 O O . ALA A 1 132 ? -6.006 10.480 15.185 1.00 96.62 132 ALA A O 1
ATOM 974 N N . LEU A 1 133 ? -4.903 8.740 16.062 1.00 97.19 133 LEU A N 1
ATOM 975 C CA . LEU A 1 133 ? -6.000 8.249 16.902 1.00 97.19 133 LEU A CA 1
ATOM 976 C C . LEU A 1 133 ? -5.456 7.717 18.225 1.00 97.19 133 LEU A C 1
ATOM 978 O O . LEU A 1 133 ? -4.405 7.092 18.244 1.00 97.19 133 LEU A O 1
ATOM 982 N N . SER A 1 134 ? -6.206 7.850 19.322 1.00 97.56 134 SER A N 1
ATOM 983 C CA . SER A 1 134 ? -5.837 7.161 20.566 1.00 97.56 134 SER A CA 1
ATOM 984 C C . SER A 1 134 ? -5.775 5.636 20.354 1.00 97.56 134 SER A C 1
ATOM 986 O O . SER A 1 134 ? -6.509 5.109 19.511 1.00 97.56 134 SER A O 1
ATOM 988 N N . PRO A 1 135 ? -4.977 4.880 21.135 1.00 96.62 135 PRO A N 1
ATOM 989 C CA . PRO A 1 135 ? -4.873 3.428 20.965 1.00 96.62 135 PRO A CA 1
ATOM 990 C C . PRO A 1 135 ? -6.226 2.701 21.010 1.00 96.62 135 PRO A C 1
ATOM 992 O O . PRO A 1 135 ? -6.472 1.781 20.233 1.00 96.62 135 PRO A O 1
ATOM 995 N N . ALA A 1 136 ? -7.139 3.132 21.888 1.00 97.12 136 ALA A N 1
ATOM 996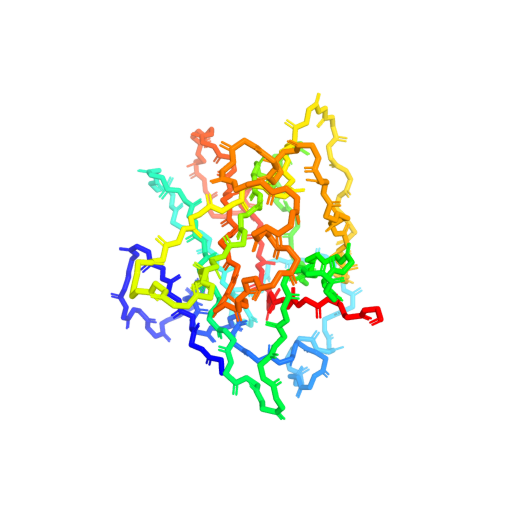 C CA . ALA A 1 136 ? -8.491 2.580 21.958 1.00 97.12 136 ALA A CA 1
ATOM 997 C C . ALA A 1 136 ? -9.315 2.900 20.699 1.00 97.12 136 ALA A C 1
ATOM 999 O O . ALA A 1 136 ? -9.955 2.005 20.146 1.00 97.12 136 ALA A O 1
ATOM 1000 N N . ALA A 1 137 ? -9.257 4.145 20.213 1.00 97.62 137 ALA A N 1
ATOM 1001 C CA . ALA A 1 137 ? -9.952 4.552 18.996 1.00 97.62 137 ALA A CA 1
ATOM 1002 C C . ALA A 1 137 ? -9.409 3.823 17.757 1.00 97.62 137 ALA A C 1
ATOM 1004 O O . ALA A 1 137 ? -10.198 3.343 16.948 1.00 97.62 137 ALA A O 1
ATOM 1005 N N . PHE A 1 138 ? -8.087 3.666 17.636 1.00 97.81 138 PHE A N 1
ATOM 1006 C CA . PHE A 1 138 ? -7.456 2.901 16.558 1.00 97.81 138 PHE A CA 1
ATOM 1007 C C . PHE A 1 138 ? -7.915 1.439 16.556 1.00 97.81 138 PHE A C 1
ATOM 1009 O O . PHE A 1 138 ? -8.308 0.917 15.513 1.00 97.81 138 PHE A O 1
ATOM 1016 N N . ARG A 1 139 ? -7.924 0.779 17.726 1.00 97.44 139 ARG A N 1
ATOM 1017 C CA . ARG A 1 139 ? -8.316 -0.636 17.833 1.00 97.44 139 ARG A CA 1
ATOM 1018 C C . ARG A 1 139 ? -9.740 -0.905 17.349 1.00 97.44 139 ARG A C 1
ATOM 1020 O O . ARG A 1 139 ? -9.967 -1.935 16.716 1.00 97.44 139 ARG A O 1
ATOM 1027 N N . ASN A 1 140 ? -10.656 0.024 17.614 1.00 97.69 140 ASN A N 1
ATOM 1028 C CA . ASN A 1 140 ? -12.074 -0.100 17.272 1.00 97.69 140 ASN A CA 1
ATOM 1029 C C . ASN A 1 140 ? -12.431 0.525 15.913 1.00 97.69 140 ASN A C 1
ATOM 1031 O O . ASN A 1 140 ? -13.532 0.307 15.408 1.00 97.69 140 ASN A O 1
ATOM 1035 N N . ALA A 1 141 ? -11.531 1.304 15.306 1.00 98.12 141 ALA A N 1
ATOM 1036 C CA . ALA A 1 141 ? -11.775 1.917 14.009 1.00 98.12 141 ALA A CA 1
ATOM 1037 C C . ALA A 1 141 ? -11.829 0.859 12.901 1.00 98.12 141 ALA A C 1
ATOM 1039 O O . ALA A 1 141 ? -11.001 -0.050 12.845 1.00 98.12 141 ALA A O 1
ATOM 1040 N N . THR A 1 142 ? -12.789 1.003 11.991 1.00 98.06 142 THR A N 1
ATOM 1041 C CA . THR A 1 142 ? -12.917 0.143 10.810 1.00 98.06 142 THR A CA 1
ATOM 1042 C C . THR A 1 142 ? -11.844 0.496 9.788 1.00 98.06 142 THR A C 1
ATOM 1044 O O . THR A 1 142 ? -11.666 1.666 9.455 1.00 98.06 142 THR A O 1
ATOM 1047 N N . VAL A 1 143 ? -11.162 -0.506 9.243 1.00 97.50 143 VAL A N 1
ATOM 1048 C CA . VAL A 1 143 ? -10.145 -0.336 8.203 1.00 97.50 143 VAL A CA 1
ATOM 1049 C C . VAL A 1 143 ? -10.825 -0.310 6.842 1.00 97.50 143 VAL A C 1
ATOM 1051 O O . VAL A 1 143 ? -11.322 -1.324 6.355 1.00 97.50 143 VAL A O 1
ATOM 1054 N N . LEU A 1 144 ? -10.832 0.865 6.219 1.00 97.12 144 LEU A N 1
ATOM 1055 C CA . LEU A 1 144 ? -11.385 1.081 4.885 1.00 97.12 144 LEU A CA 1
ATOM 1056 C C . LEU A 1 144 ? -10.368 0.808 3.782 1.00 97.12 144 LEU A C 1
ATOM 1058 O O . LEU A 1 144 ? -10.758 0.536 2.651 1.00 97.12 144 LEU A O 1
ATOM 1062 N N . GLY A 1 145 ? -9.074 0.903 4.080 1.00 96.88 145 GLY A N 1
ATOM 1063 C CA . GLY A 1 145 ? -8.030 0.757 3.078 1.00 96.88 145 GLY A CA 1
ATOM 1064 C C . GLY A 1 145 ? -6.629 1.047 3.595 1.00 96.88 145 GLY A C 1
ATOM 1065 O O . GLY A 1 145 ? -6.421 1.286 4.784 1.00 96.88 145 GLY A O 1
ATOM 1066 N N . ALA A 1 146 ? -5.677 1.062 2.671 1.00 97.44 146 ALA A N 1
ATOM 1067 C CA . ALA A 1 146 ? -4.310 1.504 2.894 1.00 97.44 146 ALA A CA 1
ATOM 1068 C C . ALA A 1 146 ? -3.858 2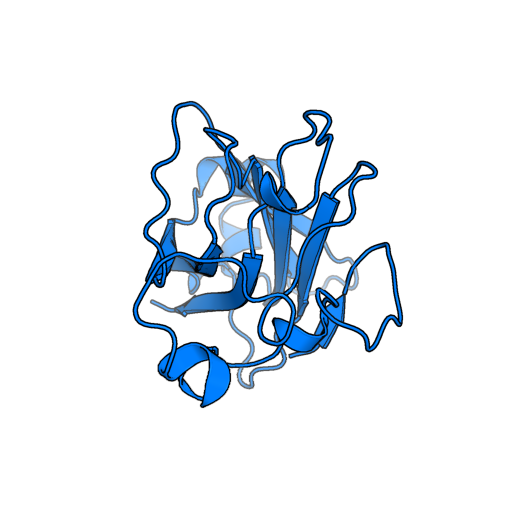.435 1.764 1.00 97.44 146 ALA A C 1
ATOM 1070 O O . ALA A 1 146 ? -4.221 2.245 0.606 1.00 97.44 146 ALA A O 1
ATOM 1071 N N . ARG A 1 147 ? -3.035 3.424 2.093 1.00 97.19 147 ARG A N 1
ATOM 1072 C CA . ARG A 1 147 ? -2.344 4.306 1.159 1.00 97.19 147 ARG A CA 1
ATOM 1073 C C . ARG A 1 147 ? -0.849 4.046 1.270 1.00 97.19 147 ARG A C 1
ATOM 1075 O O . ARG A 1 147 ? -0.284 4.097 2.357 1.00 97.19 147 ARG A O 1
ATOM 1082 N N . VAL A 1 148 ? -0.220 3.773 0.138 1.00 97.50 148 VAL A N 1
ATOM 1083 C CA . VAL A 1 148 ? 1.221 3.560 0.005 1.00 97.50 148 VAL A CA 1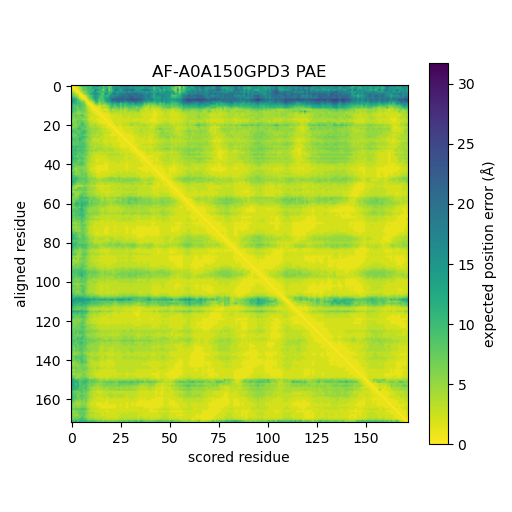
ATOM 1084 C C . VAL A 1 148 ? 1.795 4.767 -0.719 1.00 97.50 148 VAL A C 1
ATOM 1086 O O . VAL A 1 148 ? 1.462 4.973 -1.887 1.00 97.50 148 VAL A O 1
ATOM 1089 N N . SER A 1 149 ? 2.648 5.559 -0.068 1.00 96.81 149 SER A N 1
ATOM 1090 C CA . SER A 1 149 ? 3.352 6.644 -0.763 1.00 96.81 149 SER A CA 1
ATOM 1091 C C . SER A 1 149 ? 4.759 6.227 -1.146 1.00 96.81 149 SER A C 1
ATOM 1093 O O . SER A 1 149 ? 5.493 5.607 -0.376 1.00 96.81 149 SER A O 1
ATOM 1095 N N . ILE A 1 150 ? 5.137 6.609 -2.356 1.00 95.50 150 ILE A N 1
ATOM 1096 C CA . ILE A 1 150 ? 6.470 6.398 -2.907 1.00 95.50 150 ILE A CA 1
ATOM 1097 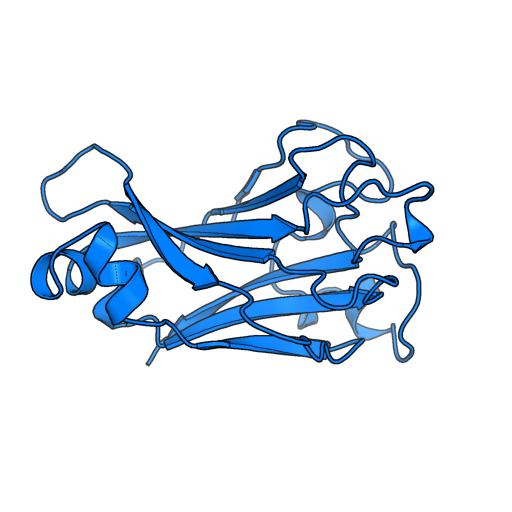C C . ILE A 1 150 ? 7.331 7.615 -2.583 1.00 95.50 150 ILE A C 1
ATOM 1099 O O . ILE A 1 150 ? 6.813 8.721 -2.416 1.00 95.50 150 ILE A O 1
ATOM 1103 N N . VAL A 1 151 ? 8.647 7.419 -2.507 1.00 90.94 151 VAL A N 1
ATOM 1104 C CA . VAL A 1 151 ? 9.602 8.513 -2.291 1.00 90.94 151 VAL A CA 1
ATOM 1105 C C . VAL A 1 151 ? 9.357 9.704 -3.224 1.00 90.94 151 VAL A C 1
ATOM 1107 O O . VAL A 1 151 ? 9.088 9.551 -4.421 1.00 90.94 151 VAL A O 1
ATOM 1110 N N . GLY A 1 152 ? 9.469 10.905 -2.650 1.00 86.25 152 GLY A N 1
ATOM 1111 C CA . GLY A 1 152 ? 9.279 12.183 -3.340 1.00 86.25 152 GLY A CA 1
ATOM 1112 C C . GLY A 1 152 ? 10.469 12.629 -4.193 1.00 86.25 152 GLY A C 1
ATOM 1113 O O . GLY A 1 152 ? 10.380 13.653 -4.860 1.00 86.25 152 GLY A O 1
ATOM 1114 N N . SER A 1 153 ? 11.576 11.881 -4.202 1.00 88.81 153 SER A N 1
ATOM 1115 C CA . SER A 1 153 ? 12.728 12.178 -5.056 1.00 88.81 153 SER A CA 1
ATOM 1116 C C . SER A 1 153 ? 12.331 12.154 -6.535 1.00 88.81 153 SER A C 1
ATOM 1118 O O . SER A 1 153 ? 11.550 11.300 -6.977 1.00 88.81 153 SER A O 1
ATOM 1120 N N . ALA A 1 154 ? 12.875 13.084 -7.319 1.00 89.56 154 ALA A N 1
ATOM 1121 C CA . ALA A 1 154 ? 12.639 13.127 -8.756 1.00 89.56 154 ALA A CA 1
ATOM 1122 C C . ALA A 1 154 ? 13.075 11.804 -9.411 1.00 89.56 154 ALA A C 1
ATOM 1124 O O . ALA A 1 154 ? 14.132 11.260 -9.096 1.00 89.56 154 ALA A O 1
ATOM 1125 N N . ALA A 1 155 ? 12.236 11.276 -10.302 1.00 92.12 155 ALA A N 1
ATOM 1126 C CA . ALA A 1 155 ? 12.546 10.106 -11.113 1.00 92.12 155 ALA A CA 1
ATOM 1127 C C . ALA A 1 155 ? 12.669 10.573 -12.563 1.00 92.12 155 ALA A C 1
ATOM 1129 O O . ALA A 1 155 ? 11.730 11.160 -13.098 1.00 92.12 155 ALA A O 1
ATOM 1130 N N . SER A 1 156 ? 13.806 10.308 -13.198 1.00 93.44 156 SER A N 1
ATOM 1131 C CA . SER A 1 156 ? 14.022 10.591 -14.618 1.00 93.44 156 SER A CA 1
ATOM 1132 C C . SER A 1 156 ? 13.362 9.548 -15.520 1.00 93.44 156 SER A C 1
ATOM 1134 O O . SER A 1 156 ? 13.145 9.795 -16.703 1.00 93.44 156 SER A O 1
ATOM 1136 N N . SER A 1 157 ? 13.015 8.372 -14.983 1.00 94.44 157 SER A N 1
ATOM 1137 C CA . SER A 1 157 ? 12.295 7.342 -15.732 1.00 94.44 157 SER A CA 1
ATOM 1138 C C . SER A 1 157 ? 11.447 6.436 -14.841 1.00 94.44 157 SER A C 1
ATOM 1140 O O . SER A 1 157 ? 11.744 6.220 -13.666 1.00 94.44 157 SER A O 1
ATOM 1142 N N . LYS A 1 158 ? 10.423 5.806 -15.437 1.00 92.44 158 LYS A N 1
ATOM 1143 C CA . LYS A 1 158 ? 9.574 4.823 -14.743 1.00 92.44 158 LYS A CA 1
ATOM 1144 C C . LYS A 1 158 ? 10.359 3.597 -14.266 1.00 92.44 158 LYS A C 1
ATOM 1146 O O . LYS A 1 158 ? 9.935 2.931 -13.333 1.00 92.44 158 LYS A O 1
ATOM 1151 N N . ARG A 1 159 ? 11.530 3.334 -14.860 1.00 93.31 159 ARG A N 1
ATOM 1152 C CA . ARG A 1 159 ? 12.425 2.227 -14.487 1.00 93.31 159 ARG A CA 1
ATOM 1153 C C . ARG A 1 159 ? 12.969 2.363 -13.064 1.00 93.31 159 ARG A C 1
ATOM 1155 O O . ARG A 1 159 ? 13.261 1.353 -12.430 1.00 93.31 159 ARG A O 1
ATOM 1162 N N . GLN A 1 160 ? 13.100 3.599 -12.583 1.00 95.06 160 GLN A N 1
ATOM 1163 C CA . GLN A 1 160 ? 13.588 3.916 -11.239 1.00 95.06 160 GLN A CA 1
ATOM 1164 C C . GLN A 1 160 ? 12.517 3.719 -10.160 1.00 95.06 160 GLN A C 1
ATOM 1166 O O . GLN A 1 160 ? 12.847 3.668 -8.976 1.00 95.06 160 GLN A O 1
ATOM 1171 N N . LEU A 1 161 ? 11.248 3.600 -10.559 1.00 95.69 161 LEU A N 1
ATOM 1172 C CA . LEU A 1 161 ? 10.104 3.495 -9.662 1.00 95.69 161 LEU A CA 1
ATOM 1173 C C . LEU A 1 161 ? 9.745 2.029 -9.382 1.00 95.69 161 LEU A C 1
ATOM 1175 O O . LEU A 1 161 ? 9.981 1.156 -10.226 1.00 95.69 161 LEU A O 1
ATOM 1179 N N . PRO A 1 162 ? 9.163 1.739 -8.206 1.00 97.00 162 PRO A N 1
ATOM 1180 C CA . PRO A 1 162 ? 8.702 0.398 -7.897 1.00 97.00 162 PRO A CA 1
ATOM 1181 C C . PRO A 1 162 ? 7.488 0.021 -8.752 1.00 97.00 162 PRO A C 1
ATOM 1183 O O . PRO A 1 162 ? 6.683 0.873 -9.123 1.00 97.00 162 PRO A O 1
ATOM 1186 N N . HIS A 1 163 ? 7.338 -1.269 -9.043 1.00 97.12 163 HIS A N 1
ATOM 1187 C CA . HIS A 1 163 ? 6.142 -1.819 -9.682 1.00 97.12 163 HIS A CA 1
ATOM 1188 C C . HIS A 1 163 ? 5.362 -2.626 -8.642 1.00 97.12 163 HIS A C 1
ATOM 1190 O O . HIS A 1 163 ? 5.854 -3.656 -8.176 1.00 97.12 163 HIS A O 1
ATOM 1196 N N . ILE A 1 164 ? 4.160 -2.172 -8.283 1.00 97.38 164 ILE A N 1
ATOM 1197 C CA . ILE A 1 164 ? 3.337 -2.770 -7.220 1.00 97.38 164 ILE A CA 1
ATOM 1198 C C . ILE A 1 164 ? 2.178 -3.556 -7.833 1.00 97.38 164 ILE A C 1
ATOM 1200 O O . ILE A 1 164 ? 1.339 -2.997 -8.536 1.00 97.38 164 ILE A O 1
ATOM 1204 N N . ALA A 1 165 ? 2.115 -4.856 -7.559 1.00 97.06 165 ALA A N 1
ATOM 1205 C CA . ALA A 1 165 ? 1.094 -5.760 -8.097 1.00 97.06 165 ALA A CA 1
ATOM 1206 C C . ALA A 1 165 ? -0.101 -5.979 -7.160 1.00 97.06 165 ALA A C 1
ATOM 1208 O O . ALA A 1 165 ? -1.128 -6.520 -7.583 1.00 97.06 165 ALA A O 1
ATOM 1209 N N . GLY A 1 166 ? 0.025 -5.581 -5.896 1.00 95.81 166 GLY A N 1
ATOM 1210 C CA . GLY A 1 166 ? -1.019 -5.750 -4.895 1.00 95.81 166 GLY A CA 1
ATOM 1211 C C . GLY A 1 166 ? -0.693 -5.031 -3.596 1.00 95.81 166 GLY A C 1
ATOM 1212 O O . GLY A 1 166 ? 0.476 -4.905 -3.230 1.00 95.81 166 GLY A O 1
ATOM 1213 N N . VAL A 1 167 ? -1.743 -4.590 -2.909 1.00 97.12 167 VAL A N 1
ATOM 1214 C CA . VAL A 1 167 ? -1.693 -4.069 -1.539 1.00 97.12 167 VAL A CA 1
ATOM 1215 C C . VAL A 1 167 ? -2.763 -4.792 -0.728 1.00 97.12 167 VAL A C 1
ATOM 1217 O O . VAL A 1 167 ? -3.874 -4.993 -1.212 1.00 97.12 167 VAL A O 1
ATOM 1220 N N . GLY A 1 168 ? -2.448 -5.194 0.493 1.00 96.06 168 GLY A N 1
ATOM 1221 C CA . GLY A 1 168 ? -3.375 -5.880 1.386 1.00 96.06 168 GLY A CA 1
ATOM 1222 C C . GLY A 1 168 ? -3.037 -5.626 2.845 1.00 96.06 168 GLY A C 1
ATOM 1223 O O . GLY A 1 168 ? -2.134 -4.854 3.156 1.00 96.06 168 GLY A O 1
ATOM 1224 N N . VAL A 1 169 ? -3.753 -6.292 3.741 1.00 96.62 169 VAL A N 1
ATOM 1225 C CA . VAL A 1 169 ? -3.478 -6.281 5.180 1.00 96.62 169 VAL A CA 1
ATOM 1226 C C . VAL A 1 169 ? -3.450 -7.709 5.696 1.00 96.62 169 VAL A C 1
ATOM 1228 O O . VAL A 1 169 ? -4.224 -8.546 5.230 1.00 96.62 169 VAL A O 1
ATOM 1231 N N . GLN A 1 170 ? -2.567 -7.982 6.650 1.00 96.62 170 GLN A N 1
ATOM 1232 C CA . GLN A 1 170 ? -2.606 -9.209 7.431 1.00 96.62 170 GLN A CA 1
ATOM 1233 C C . GLN A 1 170 ? -3.404 -8.977 8.708 1.00 96.62 170 GLN A C 1
ATOM 1235 O O . GLN A 1 170 ? -3.219 -7.965 9.388 1.00 96.62 170 GLN A O 1
ATOM 1240 N N . LEU A 1 171 ? -4.283 -9.930 9.016 1.00 95.75 171 LEU A N 1
ATOM 1241 C CA . LEU A 1 171 ? -5.056 -9.944 10.248 1.00 95.75 171 LEU A CA 1
ATOM 1242 C C . LEU A 1 171 ? -4.404 -10.878 11.280 1.00 95.75 171 LEU A C 1
ATOM 1244 O O . LEU A 1 171 ? -3.834 -11.900 10.894 1.00 95.75 171 LEU A O 1
ATOM 1248 N N . ALA A 1 172 ? -4.489 -10.512 12.559 1.00 89.62 172 ALA A N 1
ATOM 1249 C CA . ALA A 1 172 ? -4.084 -11.306 13.720 1.00 89.62 172 ALA A CA 1
ATOM 1250 C C . ALA A 1 172 ? -5.285 -11.953 14.428 1.00 89.62 172 ALA A C 1
ATOM 1252 O O . ALA A 1 172 ? -6.396 -11.360 14.423 1.00 89.62 172 ALA A O 1
#